Protein AF-A0A1Q6KE31-F1 (afdb_monomer_lite)

pLDDT: mean 83.64, std 14.45, range [44.22, 98.44]

Radius of gyration: 20.19 Å; chains: 1; bounding box: 49×45×52 Å

Structure (mmCIF, N/CA/C/O backbone):
data_AF-A0A1Q6KE31-F1
#
_entry.id   AF-A0A1Q6KE31-F1
#
loop_
_atom_site.group_PDB
_atom_site.id
_atom_site.type_symbol
_atom_site.label_atom_id
_atom_site.label_alt_id
_atom_site.label_comp_id
_atom_site.label_asym_id
_atom_site.label_entity_id
_atom_site.label_seq_id
_atom_site.pdbx_PDB_ins_code
_atom_site.Cartn_x
_atom_site.Cartn_y
_atom_site.Cartn_z
_atom_site.occupancy
_atom_site.B_iso_or_equiv
_atom_site.auth_seq_id
_atom_site.auth_comp_id
_atom_site.auth_asym_id
_atom_site.auth_atom_id
_atom_site.pdbx_PDB_model_num
ATOM 1 N N . MET A 1 1 ? -15.835 10.813 25.775 1.00 71.12 1 MET A N 1
ATOM 2 C CA . MET A 1 1 ? -16.180 9.705 24.855 1.00 71.12 1 MET A CA 1
ATOM 3 C C . MET A 1 1 ? -16.229 8.421 25.666 1.00 71.12 1 MET A C 1
ATOM 5 O O . MET A 1 1 ? -15.326 8.234 26.473 1.00 71.12 1 MET A O 1
ATOM 9 N N . ASN A 1 2 ? -17.272 7.601 25.513 1.00 85.75 2 ASN A N 1
ATOM 10 C CA . ASN A 1 2 ? -17.402 6.338 26.254 1.00 85.75 2 ASN A CA 1
ATOM 11 C C . ASN A 1 2 ? -16.509 5.238 25.634 1.00 85.75 2 ASN A C 1
ATOM 13 O O . ASN A 1 2 ? -16.179 5.306 24.447 1.00 85.75 2 ASN A O 1
ATOM 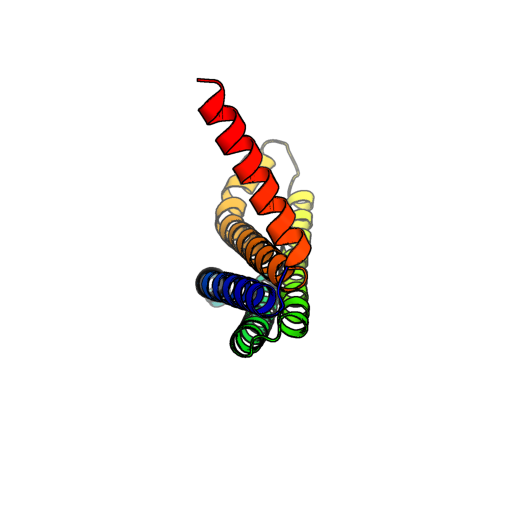17 N N . ASP A 1 3 ? -16.136 4.218 26.407 1.00 84.69 3 ASP A N 1
ATOM 18 C CA . ASP A 1 3 ? -15.267 3.124 25.949 1.00 84.69 3 ASP A CA 1
ATOM 19 C C . ASP A 1 3 ? -15.916 2.286 24.837 1.00 84.69 3 ASP A C 1
ATOM 21 O O . ASP A 1 3 ? -15.244 1.892 23.880 1.00 84.69 3 ASP A O 1
ATOM 25 N N . ASP A 1 4 ? -17.234 2.084 24.891 1.00 85.12 4 ASP A N 1
ATOM 26 C CA . ASP A 1 4 ? -17.983 1.388 23.837 1.00 85.12 4 ASP A CA 1
ATOM 27 C C . ASP A 1 4 ? -17.941 2.146 22.506 1.00 85.12 4 ASP A C 1
ATOM 29 O O . ASP A 1 4 ? -17.739 1.562 21.439 1.00 85.12 4 ASP A O 1
ATOM 33 N N . GLU A 1 5 ? -18.057 3.471 22.573 1.00 83.19 5 GLU A N 1
ATOM 34 C CA . GLU A 1 5 ? -17.994 4.359 21.414 1.00 83.19 5 GLU A CA 1
ATOM 35 C C . GLU A 1 5 ? -16.582 4.371 20.807 1.00 83.19 5 GLU A C 1
ATOM 37 O O . GLU A 1 5 ? -16.413 4.248 19.591 1.00 83.19 5 GLU A O 1
ATOM 42 N N . LYS A 1 6 ? -15.549 4.411 21.658 1.00 84.00 6 LYS A N 1
ATOM 43 C CA . LYS A 1 6 ? -14.143 4.285 21.249 1.00 84.00 6 LYS A CA 1
ATOM 44 C C . LYS A 1 6 ? -13.887 2.970 20.513 1.00 84.00 6 LYS A C 1
ATOM 46 O O . LYS A 1 6 ? -13.254 2.958 19.454 1.00 84.00 6 LYS A O 1
ATOM 51 N N . ASN A 1 7 ? -14.400 1.869 21.059 1.00 87.12 7 ASN A N 1
ATOM 52 C CA . ASN A 1 7 ? -14.267 0.537 20.480 1.00 87.12 7 ASN A CA 1
ATOM 53 C C . ASN A 1 7 ? -15.024 0.402 19.154 1.00 87.12 7 ASN A C 1
ATOM 55 O O . ASN A 1 7 ? -14.527 -0.247 18.229 1.00 87.12 7 ASN A O 1
ATOM 59 N N . PHE A 1 8 ? -16.192 1.034 19.033 1.00 87.56 8 PHE A N 1
ATOM 60 C CA . PHE A 1 8 ? -16.950 1.079 17.788 1.00 87.56 8 PHE A CA 1
ATOM 61 C C . PHE A 1 8 ? -16.190 1.829 16.685 1.00 87.56 8 PHE A C 1
ATOM 63 O O . PHE A 1 8 ? -15.946 1.260 15.619 1.00 87.56 8 PHE A O 1
ATOM 70 N N . ILE A 1 9 ? -15.732 3.058 16.958 1.00 87.38 9 ILE A N 1
ATOM 71 C CA . ILE A 1 9 ? -14.969 3.880 16.000 1.00 87.38 9 ILE A CA 1
ATOM 72 C C . ILE A 1 9 ? -13.706 3.146 15.536 1.00 87.38 9 ILE A C 1
ATOM 74 O O . ILE A 1 9 ? -13.402 3.108 14.339 1.00 87.38 9 ILE A O 1
ATOM 78 N N . ARG A 1 10 ? -12.989 2.517 16.472 1.00 90.50 10 ARG A N 1
ATOM 79 C CA . ARG A 1 10 ? -11.810 1.700 16.173 1.00 90.50 10 ARG A CA 1
ATOM 80 C C . ARG A 1 10 ? -12.134 0.574 15.191 1.00 90.50 10 ARG A C 1
ATOM 82 O O . ARG A 1 10 ? -11.461 0.451 14.169 1.00 90.50 10 ARG A O 1
ATOM 89 N N . LYS A 1 11 ? -13.164 -0.234 15.469 1.00 92.00 11 LYS A N 1
ATOM 90 C CA . LYS A 1 11 ? -13.560 -1.358 14.602 1.00 92.00 11 LYS A CA 1
ATOM 91 C C . LYS A 1 11 ? -13.954 -0.888 13.204 1.00 92.00 11 LYS A C 1
ATOM 93 O O . LYS A 1 11 ? -13.430 -1.416 12.230 1.00 92.00 11 LYS A O 1
ATOM 98 N N . VAL A 1 12 ? -14.786 0.151 13.112 1.00 93.56 12 VAL A N 1
ATOM 99 C CA . VAL A 1 12 ? -15.242 0.712 11.831 1.00 93.56 12 VAL A CA 1
ATOM 100 C C . VAL A 1 12 ? -14.066 1.165 10.966 1.00 93.56 12 VAL A C 1
ATOM 102 O O . VAL A 1 12 ? -14.029 0.876 9.771 1.00 93.56 12 VAL A O 1
ATOM 105 N N . ASN A 1 13 ? -13.087 1.858 11.550 1.00 92.50 13 ASN A N 1
ATOM 106 C CA . ASN A 1 13 ? -11.920 2.326 10.805 1.00 92.50 13 ASN A CA 1
ATOM 107 C C . ASN A 1 13 ? -10.991 1.177 10.378 1.00 92.50 13 ASN A C 1
ATOM 109 O O . ASN A 1 13 ? -10.482 1.191 9.257 1.00 92.50 13 ASN A O 1
ATOM 113 N N . ILE A 1 14 ? -10.827 0.142 11.208 1.00 94.12 14 ILE A N 1
ATOM 114 C CA . ILE A 1 14 ? -10.089 -1.069 10.813 1.00 94.12 14 ILE A CA 1
ATOM 115 C C . ILE A 1 14 ? -10.805 -1.798 9.666 1.00 94.12 14 ILE A C 1
ATOM 117 O O . ILE A 1 14 ? -10.146 -2.234 8.723 1.00 94.12 14 ILE A O 1
ATOM 121 N N . ASP A 1 15 ? -12.135 -1.895 9.697 1.00 95.44 15 ASP A N 1
ATOM 122 C CA . ASP A 1 15 ? -12.911 -2.543 8.634 1.00 95.44 15 ASP A CA 1
ATOM 123 C C . ASP A 1 15 ? -12.842 -1.757 7.312 1.00 95.44 15 ASP A C 1
ATOM 125 O O . ASP A 1 15 ? -12.698 -2.357 6.242 1.00 95.44 15 ASP A O 1
ATOM 129 N N . LYS A 1 16 ? -12.851 -0.415 7.369 1.00 94.75 16 LYS A N 1
ATOM 130 C CA . LYS A 1 16 ? -12.577 0.449 6.205 1.00 94.75 16 LYS A CA 1
ATOM 131 C C . LYS A 1 16 ? -11.183 0.184 5.635 1.00 94.75 16 LYS A C 1
ATOM 133 O O . LYS A 1 16 ? -11.075 -0.146 4.452 1.00 94.75 16 LYS A O 1
ATOM 138 N N . ALA A 1 17 ? -10.149 0.228 6.479 1.00 96.50 17 ALA A N 1
ATOM 139 C CA . ALA A 1 17 ? -8.767 -0.046 6.084 1.00 96.50 17 ALA A CA 1
ATOM 140 C C . ALA A 1 17 ? -8.632 -1.427 5.419 1.00 96.50 17 ALA A C 1
ATOM 142 O O . ALA A 1 17 ? -8.002 -1.565 4.370 1.00 96.50 17 ALA A O 1
ATOM 143 N N . ARG A 1 18 ? -9.292 -2.444 5.985 1.00 96.81 18 ARG A N 1
ATOM 144 C CA . ARG A 1 18 ? -9.303 -3.823 5.480 1.00 96.81 18 ARG A CA 1
ATOM 145 C C . ARG A 1 18 ? -10.030 -3.976 4.143 1.00 96.81 18 ARG A C 1
ATOM 147 O O . ARG A 1 18 ? -9.684 -4.834 3.338 1.00 96.81 18 ARG A O 1
ATOM 154 N N . ASN A 1 19 ? -11.070 -3.190 3.892 1.00 96.00 19 ASN A N 1
ATOM 155 C CA . ASN A 1 19 ? -11.750 -3.227 2.600 1.00 96.00 19 ASN A CA 1
ATOM 156 C C . ASN A 1 19 ? -10.924 -2.528 1.517 1.00 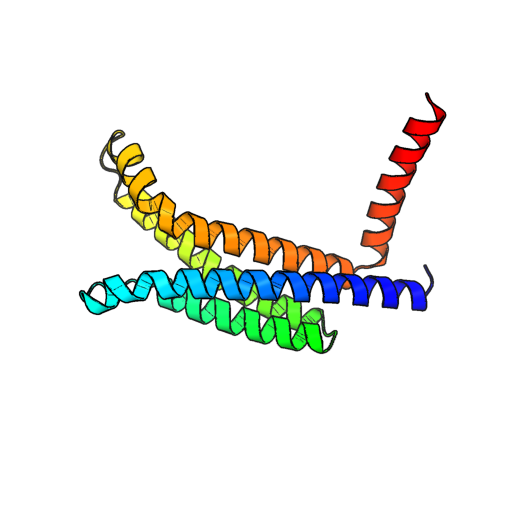96.00 19 ASN A C 1
ATOM 158 O O . ASN A 1 19 ? -10.803 -3.055 0.414 1.00 96.00 19 ASN A O 1
ATOM 162 N N . VAL A 1 20 ? -10.293 -1.398 1.842 1.00 97.00 20 VAL A N 1
ATOM 163 C CA . VAL A 1 20 ? -9.386 -0.704 0.916 1.00 97.00 20 VAL A CA 1
ATOM 164 C C . VAL A 1 20 ? -8.141 -1.550 0.626 1.00 97.00 20 VAL A C 1
ATOM 166 O O . VAL A 1 20 ? -7.712 -1.607 -0.524 1.00 97.00 20 VAL A O 1
ATOM 169 N N . SER A 1 21 ? -7.606 -2.280 1.612 1.00 96.88 21 SER A N 1
ATOM 170 C CA . SER A 1 21 ? -6.458 -3.174 1.403 1.00 96.88 21 SER A CA 1
ATOM 171 C C . SER A 1 21 ? -6.744 -4.277 0.384 1.00 96.88 21 SER A C 1
ATOM 173 O O . SER A 1 21 ? -5.857 -4.625 -0.386 1.00 96.88 21 SER A O 1
ATOM 175 N N . LYS A 1 22 ? -7.981 -4.785 0.299 1.00 96.50 22 LYS A N 1
ATOM 176 C CA . LYS A 1 22 ? -8.376 -5.746 -0.745 1.00 96.50 22 LYS A CA 1
ATOM 177 C C . LYS A 1 22 ? -8.280 -5.154 -2.142 1.00 96.50 22 LYS A C 1
ATOM 179 O O . LYS A 1 22 ? -7.766 -5.812 -3.038 1.00 96.50 22 LYS A O 1
ATOM 184 N N . ILE A 1 23 ? -8.734 -3.915 -2.308 1.00 96.50 23 ILE A N 1
ATOM 185 C CA . ILE A 1 23 ? -8.634 -3.194 -3.581 1.00 96.50 23 ILE A CA 1
ATOM 186 C C . ILE A 1 23 ? -7.158 -2.972 -3.930 1.00 96.50 23 ILE A C 1
ATOM 188 O O . ILE A 1 23 ? -6.748 -3.246 -5.054 1.00 96.50 23 ILE A O 1
ATOM 192 N N . ALA A 1 24 ? -6.347 -2.558 -2.951 1.00 96.81 24 ALA A N 1
ATOM 193 C CA . ALA A 1 24 ? -4.910 -2.375 -3.130 1.00 96.81 24 ALA A CA 1
ATOM 194 C C . ALA A 1 24 ? -4.200 -3.683 -3.525 1.00 96.81 24 ALA A C 1
ATOM 196 O O . ALA A 1 24 ? -3.367 -3.666 -4.424 1.00 96.81 24 ALA A O 1
ATOM 197 N N . MET A 1 25 ? -4.573 -4.821 -2.925 1.00 97.75 25 MET A N 1
ATOM 198 C CA . MET A 1 25 ? -4.045 -6.140 -3.298 1.00 97.75 25 MET A CA 1
ATOM 199 C C . MET A 1 25 ? -4.372 -6.503 -4.749 1.00 97.75 25 MET A C 1
ATOM 201 O O . MET A 1 25 ? -3.499 -6.987 -5.458 1.00 97.75 25 MET A O 1
ATOM 205 N N . VAL A 1 26 ? -5.601 -6.253 -5.215 1.00 96.31 26 VAL A N 1
ATOM 206 C CA . VAL A 1 26 ? -5.954 -6.490 -6.626 1.00 96.31 26 VAL A CA 1
ATOM 207 C C . VAL A 1 26 ? -5.119 -5.607 -7.552 1.00 96.31 26 VAL A C 1
ATOM 209 O O . VAL A 1 26 ? -4.600 -6.096 -8.550 1.00 96.31 26 VAL A O 1
ATOM 212 N N . LEU A 1 27 ? -4.952 -4.330 -7.204 1.00 94.81 27 LEU A N 1
ATOM 213 C CA . LEU A 1 27 ? -4.198 -3.381 -8.017 1.00 94.81 27 LEU A CA 1
ATOM 214 C C . LEU A 1 27 ? -2.724 -3.783 -8.167 1.00 94.81 27 LEU A C 1
ATOM 216 O O . LEU A 1 27 ? -2.230 -3.827 -9.288 1.00 94.81 27 LEU A O 1
ATOM 220 N N . ILE A 1 28 ? -2.040 -4.131 -7.071 1.00 94.50 28 ILE A N 1
ATOM 221 C CA . ILE A 1 28 ? -0.634 -4.556 -7.152 1.00 94.50 28 ILE A CA 1
ATOM 222 C C . ILE A 1 28 ? -0.474 -5.908 -7.851 1.00 94.50 28 ILE A C 1
ATOM 224 O O . ILE A 1 28 ? 0.509 -6.112 -8.546 1.00 94.50 28 ILE A O 1
ATOM 228 N N . ILE A 1 29 ? -1.446 -6.822 -7.745 1.00 95.06 29 ILE A N 1
ATOM 229 C CA . ILE A 1 29 ? -1.422 -8.066 -8.531 1.00 95.06 29 ILE A CA 1
ATOM 230 C C . ILE A 1 29 ? -1.500 -7.752 -10.030 1.00 95.06 29 ILE A C 1
ATOM 232 O O . ILE A 1 29 ? -0.757 -8.342 -10.808 1.00 95.06 29 ILE A O 1
ATOM 236 N N . ILE A 1 30 ? -2.367 -6.819 -10.439 1.00 92.50 30 ILE A N 1
ATOM 237 C CA . ILE A 1 30 ? -2.439 -6.364 -11.835 1.00 92.50 30 ILE A CA 1
ATOM 238 C C . ILE A 1 30 ? -1.109 -5.728 -12.259 1.00 92.50 30 ILE A C 1
ATOM 240 O O . ILE A 1 30 ? -0.638 -6.039 -13.348 1.00 92.50 30 ILE A O 1
ATOM 244 N N . SER A 1 31 ? -0.492 -4.912 -11.397 1.00 91.00 31 SER A N 1
ATOM 245 C CA . SER A 1 31 ? 0.832 -4.318 -11.639 1.00 91.00 31 SER A CA 1
ATOM 246 C C . SER A 1 31 ? 1.895 -5.390 -11.889 1.00 91.00 31 SER A C 1
ATOM 248 O O . SER A 1 31 ? 2.487 -5.428 -12.964 1.00 91.00 31 SER A O 1
ATOM 250 N N . ILE A 1 32 ? 2.013 -6.374 -10.992 1.00 92.00 32 ILE A N 1
ATOM 251 C CA . ILE A 1 32 ? 2.968 -7.487 -11.118 1.00 92.00 32 ILE A CA 1
ATOM 252 C C . ILE A 1 32 ? 2.748 -8.269 -12.423 1.00 92.00 32 ILE A C 1
ATOM 254 O O . ILE A 1 32 ? 3.706 -8.691 -13.070 1.00 92.00 32 ILE A O 1
ATOM 258 N N . LEU A 1 33 ? 1.493 -8.460 -12.846 1.00 91.56 33 LEU A N 1
ATOM 259 C CA . LEU A 1 33 ? 1.181 -9.167 -14.092 1.00 91.56 33 LEU A CA 1
ATOM 260 C C . LEU A 1 33 ? 1.687 -8.436 -15.345 1.00 91.56 33 LEU A C 1
ATOM 262 O O . LEU A 1 33 ? 1.936 -9.096 -16.355 1.00 91.56 33 LEU A O 1
ATOM 266 N N . THR A 1 34 ? 1.890 -7.115 -15.294 1.00 88.75 34 THR A N 1
ATOM 267 C CA . THR A 1 34 ? 2.464 -6.363 -16.424 1.00 88.75 34 THR A CA 1
ATOM 268 C C . THR A 1 34 ? 3.907 -6.776 -16.730 1.00 88.75 34 THR A C 1
ATOM 270 O O . THR A 1 34 ? 4.307 -6.766 -17.892 1.00 88.75 34 THR A O 1
ATOM 273 N N . TYR A 1 35 ? 4.645 -7.269 -15.730 1.00 86.62 35 TYR A N 1
ATOM 274 C CA . TYR A 1 35 ? 6.022 -7.745 -15.878 1.00 86.62 35 TYR A CA 1
ATOM 275 C C . TYR A 1 35 ? 6.139 -9.122 -16.548 1.00 86.62 35 TYR A C 1
ATOM 277 O O . TYR A 1 35 ? 7.237 -9.517 -16.934 1.00 86.62 35 TYR A O 1
ATOM 285 N N . VAL A 1 36 ? 5.040 -9.867 -16.729 1.00 88.00 36 VAL A N 1
ATOM 286 C CA . VAL A 1 36 ? 5.090 -11.234 -17.285 1.00 88.00 36 VAL A CA 1
ATOM 287 C C . VAL A 1 36 ? 5.610 -11.247 -18.724 1.00 88.00 36 VAL A C 1
ATOM 289 O O . VAL A 1 36 ? 6.445 -12.085 -19.058 1.00 88.00 36 VAL A O 1
ATOM 292 N N . ILE A 1 37 ? 5.141 -10.335 -19.582 1.00 85.88 37 ILE A N 1
ATOM 293 C CA . ILE A 1 37 ? 5.560 -10.289 -20.993 1.00 85.88 37 ILE A CA 1
ATOM 294 C C . ILE A 1 37 ? 7.041 -9.881 -21.130 1.00 85.88 37 ILE A C 1
ATOM 296 O O . ILE A 1 37 ? 7.771 -10.635 -21.777 1.00 85.88 37 ILE A O 1
ATOM 300 N N . PRO A 1 38 ? 7.521 -8.783 -20.506 1.00 85.75 38 PRO A N 1
ATOM 301 C CA . PRO A 1 38 ? 8.944 -8.423 -20.520 1.00 85.75 38 PRO A CA 1
ATOM 302 C C . PRO A 1 38 ? 9.855 -9.553 -20.024 1.00 85.75 38 PRO A C 1
ATOM 304 O O . PRO A 1 38 ? 10.854 -9.884 -20.665 1.00 85.75 38 PRO A O 1
ATOM 307 N N . LEU A 1 39 ? 9.454 -10.241 -18.949 1.00 88.44 39 LEU A N 1
ATOM 308 C CA . LEU A 1 39 ? 10.230 -11.343 -18.384 1.00 88.44 39 LEU A CA 1
ATOM 309 C C . LEU A 1 39 ? 10.379 -12.517 -19.368 1.00 88.44 39 LEU A C 1
ATOM 311 O O . LEU A 1 39 ? 11.451 -13.114 -19.462 1.00 88.44 39 LEU A O 1
ATOM 315 N N . LEU A 1 40 ? 9.328 -12.836 -20.134 1.00 89.88 40 LEU A N 1
ATOM 316 C CA . LEU A 1 40 ? 9.379 -13.858 -21.190 1.00 89.88 40 LEU A CA 1
ATOM 317 C C . LEU A 1 40 ? 10.276 -13.451 -22.366 1.00 89.88 40 LEU A C 1
ATOM 319 O O . LEU A 1 40 ? 10.814 -14.321 -23.049 1.00 89.88 40 LEU A O 1
ATOM 323 N N . MET A 1 41 ? 10.447 -12.148 -22.595 1.00 90.88 41 MET A N 1
ATOM 324 C CA . MET A 1 41 ? 11.348 -11.593 -23.609 1.00 90.88 41 MET A CA 1
ATOM 325 C C . MET A 1 41 ? 12.804 -11.484 -23.122 1.00 90.88 41 MET A C 1
ATOM 327 O O . MET A 1 41 ? 13.681 -11.125 -23.903 1.00 90.88 41 MET A O 1
ATOM 331 N N . GLY A 1 42 ? 13.083 -11.848 -21.863 1.00 87.62 42 GLY A N 1
ATOM 332 C CA . GLY A 1 42 ? 14.416 -11.777 -21.259 1.00 87.62 42 GLY A CA 1
ATOM 333 C C . GLY A 1 42 ? 14.761 -10.414 -20.654 1.00 87.62 42 GLY A C 1
ATOM 334 O O . GLY A 1 42 ? 15.895 -10.215 -20.220 1.00 87.62 42 GLY A O 1
ATOM 335 N N . GLU A 1 43 ? 13.801 -9.493 -20.591 1.00 86.31 43 GLU A N 1
ATOM 336 C CA . GLU A 1 43 ? 13.961 -8.172 -19.987 1.00 86.31 43 GLU A CA 1
ATOM 337 C C . GLU A 1 43 ? 13.569 -8.240 -18.506 1.00 86.31 43 GLU A C 1
ATOM 339 O O . GLU A 1 43 ? 12.391 -8.311 -18.150 1.00 86.31 43 GLU A O 1
ATOM 344 N N . PHE A 1 44 ? 14.573 -8.277 -17.627 1.00 85.25 44 PHE A N 1
ATOM 345 C CA . PHE A 1 44 ? 14.356 -8.291 -16.183 1.00 85.25 44 PHE A CA 1
ATOM 346 C C . PHE A 1 44 ? 14.371 -6.876 -15.605 1.00 85.25 44 PHE A C 1
ATOM 348 O O . PHE A 1 44 ? 15.374 -6.171 -15.713 1.00 85.25 44 PHE A O 1
ATOM 355 N N . ASP A 1 45 ? 13.288 -6.516 -14.918 1.00 83.19 45 ASP A N 1
ATOM 356 C CA . ASP A 1 45 ? 13.170 -5.286 -14.141 1.00 83.19 45 ASP A CA 1
ATOM 357 C C . ASP A 1 45 ? 13.168 -5.612 -12.638 1.00 83.19 45 ASP A C 1
ATOM 359 O O . ASP A 1 45 ? 12.378 -6.430 -12.160 1.00 83.19 45 ASP A O 1
ATOM 363 N N . PHE A 1 46 ? 14.049 -4.959 -11.876 1.00 83.44 46 PHE A N 1
ATOM 364 C CA . PHE A 1 46 ? 14.125 -5.116 -10.423 1.00 83.44 46 PHE A CA 1
ATOM 365 C C . PHE A 1 46 ? 12.882 -4.589 -9.685 1.00 83.44 46 PHE A C 1
ATOM 367 O O . PHE A 1 46 ? 12.636 -5.030 -8.556 1.00 83.44 46 PHE A O 1
ATOM 374 N N . GLY A 1 47 ? 12.077 -3.713 -10.297 1.00 87.19 47 GLY A N 1
ATOM 375 C CA . GLY A 1 47 ? 10.834 -3.182 -9.728 1.00 87.19 47 GLY A CA 1
ATOM 376 C C . GLY A 1 47 ? 9.863 -4.279 -9.279 1.00 87.19 47 GLY A C 1
ATOM 377 O O . GLY A 1 47 ? 9.328 -4.218 -8.168 1.00 87.19 47 GLY A O 1
ATOM 378 N N . VAL A 1 48 ? 9.751 -5.369 -10.053 1.00 89.94 48 VAL A N 1
ATOM 379 C CA . VAL A 1 48 ? 8.860 -6.502 -9.738 1.00 89.94 48 VAL A CA 1
ATOM 380 C C . VAL A 1 48 ? 9.173 -7.139 -8.377 1.00 89.94 48 VAL A C 1
ATOM 382 O O . VAL A 1 48 ? 8.271 -7.579 -7.662 1.00 89.94 48 VAL A O 1
ATOM 385 N N . VAL A 1 49 ? 10.448 -7.163 -7.967 1.00 92.19 49 VAL A N 1
ATOM 386 C CA . VAL A 1 49 ? 10.864 -7.738 -6.678 1.00 92.19 49 VAL A CA 1
ATOM 387 C C . VAL A 1 49 ? 10.301 -6.912 -5.524 1.00 92.19 49 VAL A C 1
ATOM 389 O O . VAL A 1 49 ? 9.783 -7.468 -4.552 1.00 92.19 49 VAL A O 1
ATOM 392 N N . PHE A 1 50 ? 10.367 -5.587 -5.633 1.00 93.88 50 PHE A N 1
ATOM 393 C CA . PHE A 1 50 ? 9.844 -4.685 -4.614 1.00 93.88 50 PHE A CA 1
ATOM 394 C C . PHE A 1 50 ? 8.313 -4.688 -4.572 1.00 93.88 50 PHE A C 1
ATOM 396 O O . PHE A 1 50 ? 7.748 -4.624 -3.476 1.00 93.88 50 PHE A O 1
ATOM 403 N N . GLU A 1 51 ? 7.632 -4.839 -5.711 1.00 94.00 51 GLU A N 1
ATOM 404 C CA . GLU A 1 51 ? 6.176 -5.014 -5.732 1.00 94.00 51 GLU A CA 1
ATOM 405 C C . GLU A 1 51 ? 5.755 -6.309 -5.025 1.00 94.00 51 GLU A C 1
ATOM 407 O O . GLU A 1 51 ? 4.868 -6.294 -4.168 1.00 94.00 51 GLU A O 1
ATOM 412 N N . ILE A 1 52 ? 6.442 -7.425 -5.291 1.00 95.62 52 ILE A N 1
ATOM 413 C CA . ILE A 1 52 ? 6.185 -8.701 -4.606 1.00 95.62 52 ILE A CA 1
ATOM 414 C C . ILE A 1 52 ? 6.403 -8.558 -3.093 1.00 95.62 52 ILE A C 1
ATOM 416 O O . ILE A 1 52 ? 5.553 -8.979 -2.302 1.00 95.62 52 ILE A O 1
ATOM 420 N N . ILE A 1 53 ? 7.506 -7.930 -2.670 1.00 96.56 53 ILE A N 1
ATOM 421 C CA . ILE A 1 53 ? 7.779 -7.655 -1.250 1.00 96.56 53 ILE A CA 1
ATOM 422 C C . ILE A 1 53 ? 6.664 -6.791 -0.645 1.00 96.56 53 ILE A C 1
ATOM 424 O O . ILE A 1 53 ? 6.179 -7.079 0.455 1.00 96.56 53 ILE A O 1
ATOM 428 N N . SER A 1 54 ? 6.222 -5.756 -1.361 1.00 97.31 54 SER A N 1
ATOM 429 C CA . SER A 1 54 ? 5.140 -4.887 -0.910 1.00 97.31 54 SER A CA 1
ATOM 430 C C . SER A 1 54 ? 3.823 -5.646 -0.745 1.00 97.31 54 SER A C 1
ATOM 432 O O . SER A 1 54 ? 3.163 -5.491 0.287 1.00 97.31 54 SER A O 1
ATOM 434 N N . LEU A 1 55 ? 3.468 -6.512 -1.699 1.00 97.94 55 LEU A N 1
ATOM 435 C CA . LEU A 1 55 ? 2.278 -7.360 -1.636 1.00 97.94 55 LEU A CA 1
ATOM 436 C C . LEU A 1 55 ? 2.330 -8.310 -0.431 1.00 97.94 55 LEU A C 1
ATOM 438 O O . LEU A 1 55 ? 1.340 -8.433 0.292 1.00 97.94 55 LEU A O 1
ATOM 442 N N . ILE A 1 56 ? 3.479 -8.939 -0.163 1.00 98.25 56 ILE A N 1
ATOM 443 C CA . ILE A 1 56 ? 3.664 -9.800 1.017 1.00 98.25 56 ILE A CA 1
ATOM 444 C C . ILE A 1 56 ? 3.383 -9.010 2.300 1.00 98.25 56 ILE A C 1
ATOM 446 O O . ILE A 1 56 ? 2.611 -9.456 3.154 1.00 98.25 56 ILE A O 1
ATOM 450 N N . PHE A 1 57 ? 3.956 -7.814 2.439 1.00 98.44 57 PHE A N 1
ATOM 451 C CA . PHE A 1 57 ? 3.716 -6.978 3.612 1.00 98.44 57 PHE A CA 1
ATOM 452 C C . PHE A 1 57 ? 2.260 -6.512 3.729 1.00 98.44 57 PHE A C 1
ATOM 454 O O . PHE A 1 57 ? 1.711 -6.511 4.837 1.00 98.44 57 PHE A O 1
ATOM 461 N N . LEU A 1 58 ? 1.602 -6.185 2.614 1.00 98.31 58 LEU A N 1
ATOM 462 C CA . LEU A 1 58 ? 0.185 -5.825 2.600 1.00 98.31 58 LEU A CA 1
ATOM 463 C C . LEU A 1 58 ? -0.707 -7.005 3.021 1.00 98.31 58 LEU A C 1
ATOM 465 O O . LEU A 1 58 ? -1.633 -6.817 3.813 1.00 98.31 58 LEU A O 1
ATOM 469 N N . LEU A 1 59 ? -0.402 -8.228 2.576 1.00 98.19 59 LEU A N 1
ATOM 470 C CA . LEU A 1 59 ? -1.104 -9.449 2.991 1.00 98.19 59 LEU A CA 1
ATOM 471 C C . LEU A 1 59 ? -0.974 -9.690 4.501 1.00 98.19 59 LEU A C 1
ATOM 473 O O . LEU A 1 59 ? -1.971 -9.967 5.178 1.00 98.19 59 LEU A O 1
ATOM 477 N N . ILE A 1 60 ? 0.235 -9.532 5.050 1.00 98.19 60 ILE A N 1
ATOM 478 C CA . ILE A 1 60 ? 0.477 -9.648 6.495 1.00 98.19 60 ILE A CA 1
ATOM 479 C C . ILE A 1 60 ? -0.300 -8.558 7.248 1.00 98.19 60 ILE A C 1
ATOM 481 O O . ILE A 1 60 ? -0.989 -8.857 8.229 1.00 98.19 60 ILE A O 1
ATOM 485 N N . SER A 1 61 ? -0.245 -7.309 6.776 1.00 97.94 61 SER A N 1
ATOM 486 C CA . SER A 1 61 ? -0.991 -6.187 7.353 1.00 97.94 61 SER A CA 1
ATOM 487 C C . SER A 1 61 ? -2.498 -6.468 7.390 1.00 97.94 61 SER A C 1
ATOM 489 O O . SER A 1 61 ? -3.122 -6.376 8.450 1.00 97.94 61 SER A O 1
ATOM 491 N N . ASN A 1 62 ? -3.067 -6.930 6.275 1.00 97.81 62 ASN A N 1
ATOM 492 C CA . ASN A 1 62 ? -4.479 -7.288 6.150 1.00 97.81 62 ASN A CA 1
ATOM 493 C C . ASN A 1 62 ? -4.897 -8.436 7.092 1.00 97.81 62 ASN A C 1
ATOM 495 O O . ASN A 1 62 ? -5.994 -8.417 7.657 1.00 97.81 62 ASN A O 1
ATOM 499 N N . SER A 1 63 ? -4.018 -9.416 7.322 1.00 97.81 63 SER A N 1
ATOM 500 C CA . SER A 1 63 ? -4.247 -10.480 8.310 1.00 97.81 63 SER A CA 1
ATOM 501 C C . SER A 1 63 ? -4.363 -9.922 9.735 1.00 97.81 63 SER A C 1
ATOM 503 O O . SER A 1 63 ? -5.267 -10.303 10.484 1.00 97.81 63 SER A O 1
ATOM 505 N N . PHE A 1 64 ? -3.510 -8.961 10.106 1.00 97.56 64 PHE A N 1
ATOM 506 C CA . PHE A 1 64 ? -3.596 -8.290 11.407 1.00 97.56 64 PHE A CA 1
ATOM 507 C C . PHE A 1 64 ? -4.800 -7.348 11.528 1.00 97.56 64 PHE A C 1
ATOM 509 O O . PHE A 1 64 ? -5.392 -7.290 12.608 1.00 97.56 64 PHE A O 1
ATOM 516 N N . MET A 1 65 ? -5.227 -6.692 10.441 1.00 96.31 65 MET A N 1
ATOM 517 C CA . MET A 1 65 ? -6.499 -5.952 10.405 1.00 96.31 65 MET A CA 1
ATOM 518 C C . MET A 1 65 ? -7.683 -6.877 10.708 1.00 96.31 65 MET A C 1
ATOM 520 O O . MET A 1 65 ? -8.537 -6.533 11.517 1.00 96.31 65 MET A O 1
ATOM 524 N N . GLY A 1 66 ? -7.701 -8.090 10.141 1.00 94.00 66 GLY A N 1
ATOM 525 C CA . GLY A 1 66 ? -8.735 -9.092 10.428 1.00 94.00 66 GLY A CA 1
ATOM 526 C C . GLY A 1 66 ? -8.768 -9.578 11.882 1.00 94.00 66 GLY A C 1
ATOM 527 O O . GLY A 1 66 ? -9.792 -10.083 12.330 1.00 94.00 66 GLY A O 1
ATOM 528 N N . LYS A 1 67 ? -7.673 -9.396 12.628 1.00 95.56 67 LYS A N 1
ATOM 529 C CA . LYS A 1 67 ? -7.569 -9.674 14.072 1.00 95.56 67 LYS A CA 1
ATOM 530 C C . LYS A 1 67 ? -7.771 -8.420 14.933 1.00 95.56 67 LYS A C 1
ATOM 532 O O . LYS A 1 67 ? -7.477 -8.458 16.125 1.00 95.56 67 LYS A O 1
ATOM 537 N N . TYR A 1 68 ? -8.199 -7.303 14.338 1.00 93.19 68 TYR A N 1
ATOM 538 C CA . TYR A 1 68 ? -8.342 -5.993 14.987 1.00 93.19 68 TYR A CA 1
ATOM 539 C C . TYR A 1 68 ? -7.069 -5.498 15.710 1.00 93.19 68 TYR A C 1
ATOM 541 O O . TYR A 1 68 ? -7.130 -4.726 16.674 1.00 93.19 68 TYR A O 1
ATOM 549 N N . ASN A 1 69 ? -5.893 -5.919 15.225 1.00 92.81 69 ASN A N 1
ATOM 550 C CA . ASN A 1 69 ? -4.590 -5.515 15.749 1.00 92.81 69 ASN A CA 1
ATOM 551 C C . ASN A 1 69 ? -3.992 -4.391 14.891 1.00 92.81 69 ASN A C 1
ATOM 553 O O . ASN A 1 69 ? -3.180 -4.631 13.994 1.00 92.81 69 ASN A O 1
ATOM 557 N N . GLU A 1 70 ? -4.405 -3.156 15.177 1.00 91.56 70 GLU A N 1
ATOM 558 C CA . GLU A 1 70 ? -4.002 -1.960 14.426 1.00 91.56 70 GLU A CA 1
ATOM 559 C C . GLU A 1 70 ? -2.493 -1.690 14.472 1.00 91.56 70 GLU A C 1
ATOM 561 O O . GLU A 1 70 ? -1.901 -1.349 13.452 1.00 91.56 70 GLU A O 1
ATOM 566 N N . THR A 1 71 ? -1.839 -1.896 15.619 1.00 91.56 71 THR A N 1
ATOM 567 C CA . THR A 1 71 ? -0.419 -1.580 15.799 1.00 91.56 71 THR A CA 1
ATOM 568 C C . THR A 1 71 ? 0.446 -2.444 14.892 1.00 91.56 71 THR A C 1
ATOM 570 O O . THR A 1 71 ? 1.340 -1.940 14.212 1.00 91.56 71 THR A O 1
ATOM 573 N N . ARG A 1 72 ? 0.180 -3.757 14.851 1.00 94.25 72 ARG A N 1
ATOM 574 C CA . ARG A 1 72 ? 0.904 -4.663 13.951 1.00 94.25 72 ARG A CA 1
ATOM 575 C C . ARG A 1 72 ? 0.512 -4.416 12.500 1.00 94.25 72 ARG A C 1
ATOM 577 O O . ARG A 1 72 ? 1.406 -4.360 11.662 1.00 94.25 72 ARG A O 1
ATOM 584 N N . ALA A 1 73 ? -0.774 -4.202 12.212 1.00 96.12 73 ALA A N 1
ATOM 585 C CA . ALA A 1 73 ? -1.232 -3.880 10.862 1.00 96.12 73 ALA A CA 1
ATOM 586 C C . ALA A 1 73 ? -0.500 -2.655 10.287 1.00 96.12 73 ALA A C 1
ATOM 588 O O . ALA A 1 73 ? 0.049 -2.741 9.189 1.00 96.12 73 ALA A O 1
ATOM 589 N N . LYS A 1 74 ? -0.396 -1.560 11.053 1.00 95.44 74 LYS A N 1
ATOM 590 C CA . LYS A 1 74 ? 0.342 -0.351 10.653 1.00 95.44 74 LYS A CA 1
ATOM 591 C C . LYS A 1 74 ? 1.811 -0.623 10.373 1.00 95.44 74 LYS A C 1
ATOM 593 O O . LYS A 1 74 ? 2.319 -0.168 9.359 1.00 95.44 74 LYS A O 1
ATOM 598 N N . ARG A 1 75 ? 2.499 -1.366 11.248 1.00 96.25 75 ARG A N 1
ATOM 599 C CA . ARG A 1 75 ? 3.932 -1.663 11.066 1.00 96.25 75 ARG A CA 1
ATOM 600 C C . ARG A 1 75 ? 4.197 -2.339 9.724 1.00 96.25 75 ARG A C 1
ATOM 602 O O . ARG A 1 75 ? 5.052 -1.880 8.979 1.00 96.25 75 ARG A O 1
ATOM 609 N N . TYR A 1 76 ? 3.426 -3.373 9.391 1.00 97.94 76 TYR A N 1
ATOM 610 C CA . TYR A 1 76 ? 3.577 -4.060 8.107 1.00 97.94 76 TYR A CA 1
ATOM 611 C C . TYR A 1 76 ? 3.098 -3.215 6.922 1.00 97.94 76 TYR A C 1
ATOM 613 O O . TYR A 1 76 ? 3.697 -3.284 5.855 1.00 97.94 76 TYR A O 1
ATOM 621 N N . LEU A 1 77 ? 2.082 -2.365 7.104 1.00 97.81 77 LEU A N 1
ATOM 622 C CA . LEU A 1 77 ? 1.674 -1.413 6.069 1.00 97.81 77 LEU A CA 1
ATOM 623 C C . LEU A 1 77 ? 2.799 -0.420 5.741 1.00 97.81 77 LEU A C 1
ATOM 625 O O . LEU A 1 77 ? 3.065 -0.167 4.573 1.00 97.81 77 LEU A O 1
ATOM 629 N N . ILE A 1 78 ? 3.504 0.091 6.754 1.00 96.88 78 ILE A N 1
ATOM 630 C CA . ILE A 1 78 ? 4.662 0.973 6.558 1.00 96.88 78 ILE A CA 1
ATOM 631 C C . ILE A 1 78 ? 5.768 0.237 5.792 1.00 96.88 78 ILE A C 1
ATOM 633 O O . ILE A 1 78 ? 6.327 0.805 4.862 1.00 96.88 78 ILE A O 1
ATOM 637 N N . CYS A 1 79 ? 6.049 -1.032 6.109 1.00 96.88 79 CYS A N 1
ATOM 638 C CA . CYS A 1 79 ? 6.999 -1.834 5.327 1.00 96.88 79 CYS A CA 1
ATOM 639 C C . CYS A 1 79 ? 6.574 -1.964 3.852 1.00 96.88 79 CYS A C 1
ATOM 641 O O . CYS A 1 79 ? 7.410 -1.822 2.962 1.00 96.88 79 CYS A O 1
ATOM 643 N N . SER A 1 80 ? 5.278 -2.172 3.589 1.00 97.12 80 SER A N 1
ATOM 644 C CA . SER A 1 80 ? 4.715 -2.189 2.231 1.00 97.12 80 SER A CA 1
ATOM 645 C C . SER A 1 80 ? 4.902 -0.845 1.511 1.00 97.12 80 SER A C 1
ATOM 647 O O . SER A 1 80 ? 5.308 -0.830 0.349 1.00 97.12 80 SER A O 1
ATOM 649 N N . MET A 1 81 ? 4.692 0.279 2.206 1.00 96.62 81 MET A N 1
ATOM 650 C CA . MET A 1 81 ? 4.906 1.628 1.665 1.00 96.62 81 MET A CA 1
ATOM 651 C C . MET A 1 81 ? 6.378 1.920 1.371 1.00 96.62 81 MET A C 1
ATOM 653 O O . MET A 1 81 ? 6.677 2.502 0.335 1.00 96.62 81 MET A O 1
ATOM 657 N N . VAL A 1 82 ? 7.297 1.514 2.252 1.00 95.81 82 VAL A N 1
ATOM 658 C CA . VAL A 1 82 ? 8.744 1.710 2.057 1.00 95.81 82 VAL A CA 1
ATOM 659 C C . VAL A 1 82 ? 9.233 0.958 0.820 1.00 95.81 82 VAL A C 1
ATOM 661 O O . VAL A 1 82 ? 10.006 1.519 0.051 1.00 95.81 82 VAL A O 1
ATOM 664 N N . ALA A 1 83 ? 8.749 -0.269 0.593 1.00 94.69 83 ALA A N 1
ATOM 665 C CA . ALA A 1 83 ? 9.096 -1.039 -0.600 1.00 94.69 83 ALA A CA 1
ATOM 666 C C . ALA A 1 83 ? 8.711 -0.298 -1.894 1.00 94.69 83 ALA A C 1
ATOM 668 O O . ALA A 1 83 ? 9.548 -0.153 -2.776 1.00 94.69 83 ALA A O 1
ATOM 669 N N . ILE A 1 84 ? 7.491 0.245 -1.972 1.00 93.19 84 ILE A N 1
ATOM 670 C CA . ILE A 1 84 ? 7.038 1.031 -3.135 1.00 93.19 84 ILE A CA 1
ATOM 671 C C . ILE A 1 84 ? 7.747 2.377 -3.239 1.00 93.19 84 ILE A C 1
ATOM 673 O O . ILE A 1 84 ? 8.088 2.815 -4.330 1.00 93.19 84 ILE A O 1
ATOM 677 N N . GLY A 1 85 ? 7.994 3.041 -2.109 1.00 91.25 85 GLY A N 1
ATOM 678 C CA . GLY A 1 85 ? 8.738 4.296 -2.096 1.00 91.25 85 GLY A CA 1
ATOM 679 C C . GLY A 1 85 ? 10.136 4.135 -2.692 1.00 91.25 85 GLY A C 1
ATOM 680 O O . GLY A 1 85 ? 10.614 5.040 -3.365 1.00 91.25 85 GLY A O 1
ATOM 681 N N . TRP A 1 86 ? 10.766 2.973 -2.495 1.00 90.44 86 TRP A N 1
ATOM 682 C CA . TRP A 1 86 ? 12.060 2.674 -3.100 1.00 90.44 86 TRP A CA 1
ATOM 683 C C . TRP A 1 86 ? 11.984 2.479 -4.619 1.00 90.44 86 TRP A C 1
ATOM 685 O O . TRP A 1 86 ? 12.882 2.947 -5.314 1.00 90.44 86 TRP A O 1
ATOM 695 N N . ILE A 1 87 ? 10.906 1.863 -5.124 1.00 89.12 87 ILE A N 1
ATOM 696 C CA . ILE A 1 87 ? 10.627 1.745 -6.569 1.00 89.12 87 ILE A CA 1
ATOM 697 C C . ILE A 1 87 ? 10.553 3.139 -7.195 1.00 89.12 87 ILE A C 1
ATOM 699 O O . ILE A 1 87 ? 11.369 3.471 -8.041 1.00 89.12 87 ILE A O 1
ATOM 703 N N . LEU A 1 88 ? 9.700 4.016 -6.660 1.00 87.19 88 LEU A N 1
ATOM 704 C CA . LEU A 1 88 ? 9.530 5.369 -7.203 1.00 87.19 88 LEU A CA 1
ATOM 705 C C . LEU A 1 88 ? 10.821 6.203 -7.180 1.00 87.19 88 LEU A C 1
ATOM 707 O O . LEU A 1 88 ? 11.033 7.049 -8.046 1.00 87.19 88 LEU A O 1
ATOM 711 N N . ILE A 1 89 ? 11.690 5.999 -6.183 1.00 87.12 89 ILE A N 1
ATOM 712 C CA . ILE A 1 89 ? 13.011 6.644 -6.151 1.00 87.12 89 ILE A CA 1
ATOM 713 C C . ILE A 1 89 ? 13.900 6.096 -7.270 1.00 87.12 89 ILE A C 1
ATOM 715 O O . ILE A 1 89 ? 14.577 6.876 -7.938 1.00 87.12 89 ILE A O 1
ATOM 719 N N . TYR A 1 90 ? 13.913 4.778 -7.469 1.00 84.38 90 TYR A N 1
ATOM 720 C CA . TYR A 1 90 ? 14.661 4.143 -8.550 1.00 84.38 90 TYR A CA 1
ATOM 721 C C . TYR A 1 90 ? 14.193 4.646 -9.923 1.00 84.38 90 TYR A C 1
ATOM 723 O O . TYR A 1 90 ? 15.027 5.088 -10.719 1.00 84.38 90 TYR A O 1
ATOM 731 N N . ASP A 1 91 ? 12.882 4.693 -10.149 1.00 79.94 91 ASP A N 1
ATOM 732 C CA . ASP A 1 91 ? 12.294 5.155 -11.409 1.00 79.94 91 ASP A CA 1
ATOM 733 C C . ASP A 1 91 ? 12.579 6.637 -11.654 1.00 79.94 91 ASP A C 1
ATOM 735 O O . ASP A 1 91 ? 12.952 7.033 -12.760 1.00 79.94 91 ASP A O 1
ATOM 739 N N . LEU A 1 92 ? 12.525 7.463 -10.602 1.00 82.94 92 LEU A N 1
ATOM 740 C CA . LEU A 1 92 ? 12.912 8.870 -10.683 1.00 82.94 92 LEU A CA 1
ATOM 741 C C . LEU A 1 92 ? 14.383 9.034 -11.085 1.00 82.94 92 LEU A C 1
ATOM 743 O O . LEU A 1 92 ? 14.689 9.868 -11.936 1.00 82.94 92 LEU A O 1
ATOM 747 N N . ILE A 1 93 ? 15.300 8.262 -10.492 1.00 83.69 93 ILE A N 1
ATOM 748 C CA . ILE A 1 93 ? 16.724 8.309 -10.855 1.00 83.69 93 ILE A CA 1
ATOM 749 C C . ILE A 1 93 ? 16.901 7.887 -12.317 1.00 83.69 93 ILE A C 1
ATOM 751 O O . ILE A 1 93 ? 17.573 8.595 -13.066 1.00 83.69 93 ILE A O 1
ATOM 755 N N . SER A 1 94 ? 16.269 6.788 -12.734 1.00 77.56 94 SER A N 1
ATOM 756 C CA . SER A 1 94 ? 16.317 6.295 -14.113 1.00 77.56 94 SER A CA 1
ATOM 757 C C . SER A 1 94 ? 15.838 7.360 -15.104 1.00 77.56 94 SER A C 1
ATOM 759 O O . SER A 1 94 ? 16.560 7.714 -16.043 1.00 77.56 94 SER A O 1
ATOM 761 N N . LEU A 1 95 ? 14.683 7.972 -14.834 1.00 76.44 95 LEU A N 1
ATOM 762 C CA . LEU A 1 95 ? 14.126 9.054 -15.639 1.00 76.44 95 LEU A CA 1
ATOM 763 C C . LEU A 1 95 ? 15.071 10.261 -15.701 1.00 76.44 95 LEU A C 1
ATOM 765 O O . LEU A 1 95 ? 15.367 10.743 -16.792 1.00 76.44 95 LEU A O 1
ATOM 769 N N . LEU A 1 96 ? 15.611 10.712 -14.564 1.00 77.25 96 LEU A N 1
ATOM 770 C CA . LEU A 1 96 ? 16.555 11.835 -14.518 1.00 77.25 96 LEU A CA 1
ATOM 771 C C . LEU A 1 96 ? 17.848 11.551 -15.293 1.00 77.25 96 LEU A C 1
ATOM 773 O O . LEU A 1 96 ? 18.372 12.451 -15.944 1.00 77.25 96 LEU A O 1
ATOM 777 N N . THR A 1 97 ? 18.353 10.316 -15.257 1.00 76.38 97 THR A N 1
ATOM 778 C CA . THR A 1 97 ? 19.551 9.921 -16.020 1.00 76.38 97 THR A CA 1
ATOM 779 C C . THR A 1 97 ? 19.296 9.756 -17.517 1.00 76.38 97 THR A C 1
ATOM 781 O O . THR A 1 97 ? 20.230 9.864 -18.307 1.00 76.38 97 THR A O 1
ATOM 784 N N . SER A 1 98 ? 18.042 9.526 -17.910 1.00 68.88 98 SER A N 1
ATOM 785 C CA . SER A 1 98 ? 17.642 9.304 -19.304 1.00 68.88 98 SER A CA 1
ATOM 786 C C . SER A 1 98 ? 17.329 10.602 -20.059 1.00 68.88 98 SER A C 1
ATOM 788 O O . SER A 1 98 ? 17.233 10.592 -21.284 1.00 68.88 98 SER A O 1
ATOM 790 N N . ILE A 1 99 ? 17.165 11.728 -19.354 1.00 70.00 99 ILE A N 1
ATOM 791 C CA . ILE A 1 99 ? 16.865 13.030 -19.961 1.00 70.00 99 ILE A CA 1
ATOM 792 C C . ILE A 1 99 ? 18.161 13.656 -20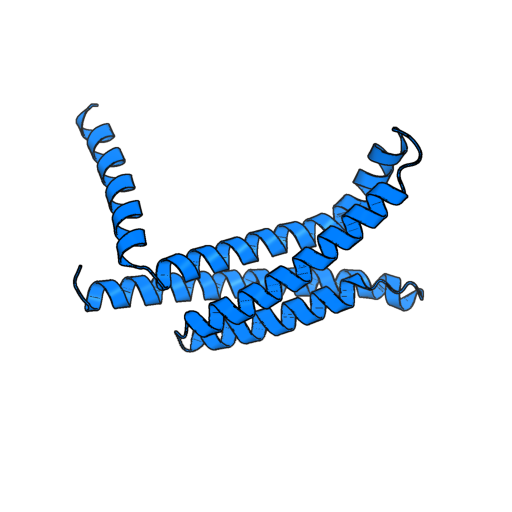.494 1.00 70.00 99 ILE A C 1
ATOM 794 O O . ILE A 1 99 ? 18.947 14.231 -19.741 1.00 70.00 99 ILE A O 1
ATOM 798 N N . ALA A 1 100 ? 18.364 13.578 -21.811 1.00 63.50 100 ALA A N 1
ATOM 799 C CA . ALA A 1 100 ? 19.450 14.270 -22.507 1.00 63.50 100 ALA A CA 1
ATOM 800 C C . ALA A 1 100 ? 19.006 15.630 -23.088 1.00 63.50 100 ALA A C 1
ATOM 802 O O . ALA A 1 100 ? 19.830 16.525 -23.286 1.00 63.50 100 ALA A O 1
ATOM 803 N N . SER A 1 101 ? 17.705 15.813 -23.343 1.00 64.94 101 SER A N 1
ATOM 804 C CA . SER A 1 101 ? 17.116 17.028 -23.915 1.00 64.94 101 SER A CA 1
ATOM 805 C C . SER A 1 101 ? 15.666 17.261 -23.455 1.00 64.94 101 SER A C 1
ATOM 807 O O . SER A 1 101 ? 14.985 16.353 -22.986 1.00 64.94 101 SER A O 1
ATOM 809 N N . GLY A 1 102 ? 15.143 18.482 -23.628 1.00 60.66 102 GLY A N 1
ATOM 810 C CA . GLY A 1 102 ? 13.753 18.817 -23.268 1.00 60.66 102 GLY A CA 1
ATOM 811 C C . GLY A 1 102 ? 12.674 18.074 -24.076 1.00 60.66 102 GLY A C 1
ATOM 812 O O . GLY A 1 102 ? 11.527 18.010 -23.641 1.00 60.66 102 GLY A O 1
ATOM 813 N N . VAL A 1 103 ? 13.033 17.490 -25.226 1.00 60.31 103 VAL A N 1
ATOM 814 C CA . VAL A 1 103 ? 12.144 16.649 -26.050 1.00 60.31 103 VAL A CA 1
ATOM 815 C C . VAL A 1 103 ? 12.013 15.242 -25.453 1.00 60.31 103 VAL A C 1
ATOM 817 O O . VAL A 1 103 ? 10.929 14.657 -25.497 1.00 60.31 103 VAL A O 1
ATOM 820 N N . ASP A 1 104 ? 13.067 14.745 -24.800 1.00 59.09 104 ASP A N 1
ATOM 821 C CA . ASP A 1 104 ? 13.068 13.435 -24.137 1.00 59.09 104 ASP A CA 1
ATOM 822 C C . ASP A 1 104 ? 12.099 13.397 -22.953 1.00 59.09 104 ASP A C 1
ATOM 824 O O . ASP A 1 104 ? 11.530 12.354 -22.663 1.00 59.09 104 ASP A O 1
ATOM 828 N N . ILE A 1 105 ? 11.819 14.543 -22.324 1.00 60.66 105 ILE A N 1
ATOM 829 C CA . ILE A 1 105 ? 10.858 14.654 -21.216 1.00 60.66 105 ILE A CA 1
ATOM 830 C C . ILE A 1 105 ? 9.438 14.267 -21.665 1.00 60.66 105 ILE A C 1
ATOM 832 O O . ILE A 1 105 ? 8.722 13.584 -20.934 1.00 60.66 105 ILE A O 1
ATOM 836 N N . PHE A 1 106 ? 9.025 14.666 -22.874 1.00 57.19 106 PHE A N 1
ATOM 837 C CA . PHE A 1 106 ? 7.685 14.368 -23.396 1.00 57.19 106 PHE A CA 1
ATOM 838 C C . PHE A 1 106 ? 7.537 12.902 -23.823 1.00 57.19 106 PHE A C 1
ATOM 840 O O . PHE A 1 106 ? 6.499 12.289 -23.571 1.00 57.19 106 PHE A O 1
ATOM 847 N N . ILE A 1 107 ? 8.573 12.332 -24.444 1.00 58.25 107 ILE A N 1
ATOM 848 C CA . ILE A 1 107 ? 8.576 10.936 -24.908 1.00 58.25 107 ILE A CA 1
ATOM 849 C C . ILE A 1 107 ? 8.737 9.977 -23.720 1.00 58.25 107 ILE A C 1
ATOM 851 O O . ILE A 1 107 ? 7.977 9.013 -23.604 1.00 58.25 107 ILE A O 1
ATOM 855 N N . ALA A 1 108 ? 9.652 10.275 -22.793 1.00 54.75 108 ALA A N 1
ATOM 856 C CA . ALA A 1 108 ? 9.837 9.508 -21.566 1.00 54.75 108 ALA A CA 1
ATOM 857 C C . ALA A 1 108 ? 8.588 9.567 -20.681 1.00 54.75 108 ALA A C 1
ATOM 859 O O . ALA A 1 108 ? 8.160 8.530 -20.193 1.00 54.75 108 ALA A O 1
ATOM 860 N N . GLY A 1 109 ? 7.937 10.728 -20.544 1.00 55.81 109 GLY A N 1
ATOM 861 C CA . GLY A 1 109 ? 6.694 10.850 -19.777 1.00 55.81 109 GLY A CA 1
ATOM 862 C C . GLY A 1 109 ? 5.546 9.982 -20.312 1.00 55.81 109 GLY A C 1
ATOM 863 O O . GLY A 1 109 ? 4.768 9.447 -19.524 1.00 55.81 109 GLY A O 1
ATOM 864 N N . TYR A 1 110 ? 5.455 9.791 -21.633 1.00 54.94 110 TYR A N 1
ATOM 865 C CA . TYR A 1 110 ? 4.421 8.948 -22.244 1.00 54.94 110 TYR A CA 1
ATOM 866 C C . TYR A 1 110 ? 4.726 7.447 -22.110 1.00 54.94 110 TYR A C 1
ATOM 868 O O . TYR A 1 110 ? 3.818 6.660 -21.853 1.00 54.94 110 TYR A O 1
ATOM 876 N N . ALA A 1 111 ? 5.997 7.051 -22.245 1.00 54.16 111 ALA A N 1
ATOM 877 C CA . ALA A 1 111 ? 6.430 5.661 -22.089 1.00 54.16 111 ALA A CA 1
ATOM 878 C C . ALA A 1 111 ? 6.441 5.199 -20.617 1.00 54.16 111 ALA A C 1
ATOM 880 O O . ALA A 1 111 ? 5.997 4.092 -20.325 1.00 54.16 111 ALA A O 1
ATOM 881 N N . TYR A 1 112 ? 6.873 6.057 -19.685 1.00 57.06 112 TYR A N 1
ATOM 882 C CA . TYR A 1 112 ? 6.865 5.769 -18.244 1.00 57.06 112 TYR A CA 1
ATOM 883 C C . TYR A 1 112 ? 5.457 5.839 -17.632 1.00 57.06 112 TYR A C 1
ATOM 885 O O . TYR A 1 112 ? 5.149 5.104 -16.699 1.00 57.06 112 TYR A O 1
ATOM 893 N N . GLY A 1 113 ? 4.557 6.679 -18.156 1.00 56.06 113 GLY A N 1
ATOM 894 C CA . GLY A 1 113 ? 3.276 6.979 -17.504 1.00 56.06 113 GLY A CA 1
ATOM 895 C C . GLY A 1 113 ? 2.321 5.792 -17.304 1.00 56.06 113 GLY A C 1
ATOM 896 O O . GLY A 1 113 ? 1.480 5.846 -16.411 1.00 56.06 113 GLY A O 1
ATOM 897 N N . GLY A 1 114 ? 2.433 4.722 -18.101 1.00 59.72 114 GLY A N 1
ATOM 898 C CA . GLY A 1 114 ? 1.524 3.570 -18.034 1.00 59.72 114 GLY A CA 1
ATOM 899 C C . GLY A 1 114 ? 1.746 2.659 -16.819 1.00 59.72 114 GLY A C 1
ATOM 900 O O . GLY A 1 114 ? 0.785 2.328 -16.125 1.00 59.72 114 GLY A O 1
ATOM 901 N N . GLY A 1 115 ? 3.000 2.273 -16.556 1.00 64.81 115 GLY A N 1
ATOM 902 C CA . GLY A 1 115 ? 3.374 1.439 -15.405 1.00 64.81 115 GLY A CA 1
ATOM 903 C C . GLY A 1 115 ? 3.383 2.233 -14.098 1.00 64.81 115 GLY A C 1
ATOM 904 O O . GLY A 1 115 ? 2.772 1.823 -13.113 1.00 64.81 115 GLY A O 1
ATOM 905 N N . GLU A 1 116 ? 3.948 3.443 -14.132 1.00 74.44 116 GLU A N 1
ATOM 906 C CA . GLU A 1 116 ? 4.022 4.350 -12.977 1.00 74.44 116 GLU A CA 1
ATOM 907 C C . GLU A 1 116 ? 2.648 4.708 -12.409 1.00 74.44 116 GLU A C 1
ATOM 909 O O . GLU A 1 116 ? 2.476 4.862 -11.198 1.00 74.44 116 GLU A O 1
ATOM 914 N N . PHE A 1 117 ? 1.629 4.813 -13.269 1.00 82.50 117 PHE A N 1
ATOM 915 C CA . PHE A 1 117 ? 0.271 5.103 -12.822 1.00 82.50 117 PHE A CA 1
ATOM 916 C C . PHE A 1 117 ? -0.253 4.048 -11.838 1.00 82.50 117 PHE A C 1
ATOM 918 O O . PHE A 1 117 ? -0.891 4.411 -10.846 1.00 82.50 117 PHE A O 1
ATOM 925 N N . LEU A 1 118 ? 0.026 2.760 -12.073 1.00 87.25 118 LEU A N 1
ATOM 926 C CA . LEU A 1 118 ? -0.400 1.679 -11.181 1.00 87.25 118 LEU A CA 1
ATOM 927 C C . LEU A 1 118 ? 0.328 1.759 -9.836 1.00 87.25 118 LEU A C 1
ATOM 929 O O . LEU A 1 118 ? -0.326 1.688 -8.792 1.00 87.25 118 LEU A O 1
ATOM 933 N N . THR A 1 119 ? 1.640 2.000 -9.855 1.00 87.88 119 THR A N 1
ATOM 934 C CA . THR A 1 119 ? 2.478 2.163 -8.658 1.00 87.88 119 THR A CA 1
ATOM 935 C C . THR A 1 119 ? 2.030 3.356 -7.810 1.00 87.88 119 THR A C 1
ATOM 937 O O . THR A 1 119 ? 1.844 3.234 -6.593 1.00 87.88 119 THR A O 1
ATOM 940 N N . ILE A 1 120 ? 1.763 4.504 -8.441 1.00 89.25 120 ILE A N 1
ATOM 941 C CA . ILE A 1 120 ? 1.272 5.717 -7.771 1.00 89.25 120 ILE A CA 1
ATOM 942 C C . ILE A 1 120 ? -0.137 5.495 -7.212 1.00 89.25 120 ILE A C 1
ATOM 944 O O . ILE A 1 120 ? -0.400 5.817 -6.049 1.00 89.25 120 ILE A O 1
ATOM 948 N N . ALA A 1 121 ? -1.050 4.922 -8.002 1.00 91.81 121 ALA A N 1
ATOM 949 C CA . ALA A 1 121 ? -2.402 4.612 -7.546 1.00 91.81 121 ALA A CA 1
ATOM 950 C C . ALA A 1 121 ? -2.380 3.644 -6.351 1.00 91.81 121 ALA A C 1
ATOM 952 O O . ALA A 1 121 ? -3.113 3.837 -5.376 1.00 91.81 121 ALA A O 1
ATOM 953 N N . TYR A 1 122 ? -1.494 2.648 -6.381 1.00 94.25 122 TYR A N 1
ATOM 954 C CA . TYR A 1 122 ? -1.284 1.726 -5.273 1.00 94.25 122 TYR A CA 1
ATOM 955 C C . TYR A 1 122 ? -0.765 2.445 -4.026 1.00 94.25 122 TYR A C 1
ATOM 957 O O . TYR A 1 122 ? -1.325 2.267 -2.941 1.00 94.25 122 TYR A O 1
ATOM 965 N N . LEU A 1 123 ? 0.217 3.337 -4.171 1.00 94.31 123 LEU A N 1
ATOM 966 C CA . LEU A 1 123 ? 0.731 4.133 -3.060 1.00 94.31 123 LEU A CA 1
ATOM 967 C C . LEU A 1 123 ? -0.358 5.017 -2.424 1.00 94.31 123 LEU A C 1
ATOM 969 O O . LEU A 1 123 ? -0.454 5.085 -1.196 1.00 94.31 123 LEU A O 1
ATOM 973 N N . ILE A 1 124 ? -1.226 5.640 -3.229 1.00 94.81 124 ILE A N 1
ATOM 974 C CA . ILE A 1 124 ? -2.373 6.424 -2.736 1.00 94.81 124 ILE A CA 1
ATOM 975 C C . ILE A 1 124 ? -3.308 5.551 -1.887 1.00 94.81 124 ILE A C 1
ATOM 977 O O . ILE A 1 124 ? -3.756 5.974 -0.815 1.00 94.81 124 ILE A O 1
ATOM 981 N N . LEU A 1 125 ? -3.585 4.318 -2.323 1.00 96.12 125 LEU A N 1
ATOM 982 C CA . LEU A 1 125 ? -4.385 3.379 -1.535 1.00 96.12 125 LEU A CA 1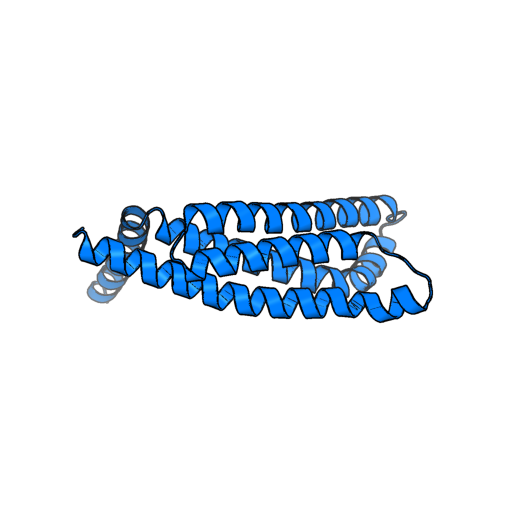
ATOM 983 C C . LEU A 1 125 ? -3.689 3.008 -0.220 1.00 96.12 125 LEU A C 1
ATOM 985 O O . LEU A 1 125 ? -4.353 2.995 0.817 1.00 96.12 125 LEU A O 1
ATOM 989 N N . LEU A 1 126 ? -2.371 2.781 -0.219 1.00 96.56 126 LEU A N 1
ATOM 990 C CA . LEU A 1 126 ? -1.613 2.529 1.014 1.00 96.56 126 LEU A CA 1
ATOM 991 C C . LEU A 1 126 ? -1.706 3.704 2.000 1.00 96.56 126 LEU A C 1
ATOM 993 O O . LEU A 1 126 ? -1.940 3.484 3.192 1.00 96.56 126 LEU A O 1
ATOM 997 N N . PHE A 1 127 ? -1.615 4.948 1.520 1.00 96.12 127 PHE A N 1
ATOM 998 C CA . PHE A 1 127 ? -1.822 6.137 2.355 1.00 96.12 127 PHE A CA 1
ATOM 999 C C . PHE A 1 127 ? -3.234 6.202 2.940 1.00 96.12 127 PHE A C 1
ATOM 1001 O O . PHE A 1 127 ? -3.393 6.511 4.124 1.00 96.12 127 PHE A O 1
ATOM 1008 N N . LYS A 1 128 ? -4.258 5.870 2.147 1.00 95.25 128 LYS A N 1
ATOM 1009 C CA . LYS A 1 128 ? -5.646 5.815 2.620 1.00 95.25 128 LYS A CA 1
ATOM 1010 C C . LYS A 1 128 ? -5.820 4.779 3.733 1.00 95.25 128 LYS A C 1
ATOM 1012 O O . LYS A 1 128 ? -6.381 5.101 4.777 1.00 95.25 128 LYS A O 1
ATOM 1017 N N . ILE A 1 129 ? -5.275 3.576 3.549 1.00 96.50 129 ILE A N 1
ATOM 1018 C CA . ILE A 1 129 ? -5.290 2.513 4.564 1.00 96.50 129 ILE A CA 1
ATOM 1019 C C . ILE A 1 129 ? -4.572 2.985 5.835 1.00 96.50 129 ILE A C 1
ATOM 1021 O O . ILE A 1 129 ? -5.066 2.772 6.942 1.00 96.50 129 ILE A O 1
ATOM 1025 N N . ASN A 1 130 ? -3.427 3.660 5.696 1.00 96.19 130 ASN A N 1
ATOM 1026 C CA . ASN A 1 130 ? -2.665 4.158 6.838 1.00 96.19 130 ASN A CA 1
ATOM 1027 C C . ASN A 1 130 ? -3.440 5.229 7.616 1.00 96.19 130 ASN A C 1
ATOM 1029 O O . ASN A 1 130 ? -3.446 5.211 8.846 1.00 96.19 130 ASN A O 1
ATOM 1033 N N . ASN A 1 131 ? -4.127 6.129 6.911 1.00 93.25 131 ASN A N 1
ATOM 1034 C CA . ASN A 1 131 ? -4.987 7.138 7.519 1.00 93.25 131 ASN A CA 1
ATOM 1035 C C . ASN A 1 131 ? -6.161 6.500 8.279 1.00 93.25 131 ASN A C 1
ATOM 1037 O O . ASN A 1 131 ? -6.436 6.882 9.414 1.00 93.25 131 ASN A O 1
ATOM 1041 N N . ASP A 1 132 ? -6.807 5.484 7.705 1.00 92.06 132 ASP A N 1
ATOM 1042 C CA . ASP A 1 132 ? -7.880 4.751 8.383 1.00 92.06 132 ASP A CA 1
ATOM 1043 C C . ASP A 1 132 ? -7.359 4.043 9.648 1.00 92.06 132 ASP A C 1
ATOM 1045 O O . ASP A 1 132 ? -7.946 4.170 10.724 1.00 92.06 132 ASP A O 1
ATOM 1049 N N . LEU A 1 133 ? -6.193 3.392 9.583 1.00 91.94 133 LEU A N 1
ATOM 1050 C CA . LEU A 1 133 ? -5.552 2.823 10.772 1.00 91.94 133 LEU A CA 1
ATOM 1051 C C . LEU A 1 133 ? -5.134 3.898 11.792 1.00 91.94 133 LEU A C 1
ATOM 1053 O O . LEU A 1 133 ? -5.144 3.639 12.995 1.00 91.94 133 LEU A O 1
ATOM 1057 N N . ALA A 1 134 ? -4.741 5.095 11.352 1.00 89.44 134 ALA A N 1
ATOM 1058 C CA . ALA A 1 134 ? -4.427 6.219 12.236 1.00 89.44 134 ALA A CA 1
ATOM 1059 C C . ALA A 1 134 ? -5.653 6.687 13.024 1.00 89.44 134 ALA A C 1
ATOM 1061 O O . ALA A 1 134 ? -5.552 6.896 14.233 1.00 89.44 134 ALA A O 1
ATOM 1062 N N . ASN A 1 135 ? -6.809 6.744 12.367 1.00 86.62 135 ASN A N 1
ATOM 1063 C CA . ASN A 1 135 ? -8.085 7.062 13.003 1.00 86.62 135 ASN A CA 1
ATOM 1064 C C . ASN A 1 135 ? -8.540 5.964 13.980 1.00 86.62 135 ASN A C 1
ATOM 1066 O O . ASN A 1 135 ? -9.189 6.266 14.979 1.00 86.62 135 ASN A O 1
ATOM 1070 N N . ALA A 1 136 ? -8.186 4.699 13.724 1.00 83.50 136 ALA A N 1
ATOM 1071 C CA . ALA A 1 136 ? -8.457 3.595 14.647 1.00 83.50 136 ALA A CA 1
ATOM 1072 C C . ALA A 1 136 ? -7.603 3.652 15.929 1.00 83.50 136 ALA A C 1
ATOM 1074 O O . ALA A 1 136 ? -8.101 3.379 17.016 1.00 83.50 136 ALA A O 1
ATOM 1075 N N . ASP A 1 137 ? -6.336 4.044 15.794 1.0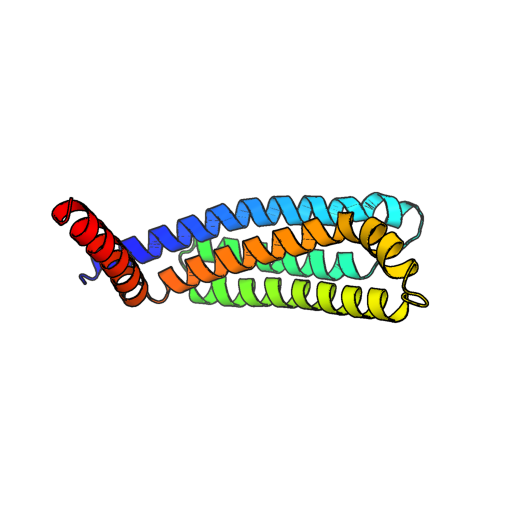0 80.94 137 ASP A N 1
ATOM 1076 C CA . ASP A 1 137 ? -5.365 4.161 16.892 1.00 80.94 137 ASP A CA 1
ATOM 1077 C C . ASP A 1 137 ? -5.625 5.388 17.781 1.00 80.94 137 ASP A C 1
ATOM 1079 O O . ASP A 1 137 ? -5.397 5.351 18.989 1.00 80.94 137 ASP A O 1
ATOM 1083 N N . ASN A 1 138 ? -6.179 6.469 17.212 1.00 81.25 138 ASN A N 1
ATOM 1084 C CA . ASN A 1 138 ? -6.596 7.649 17.974 1.00 81.25 138 ASN A CA 1
ATOM 1085 C C . ASN A 1 138 ? -8.065 8.047 17.704 1.00 81.25 138 ASN A C 1
ATOM 1087 O O . ASN A 1 138 ? -8.327 9.046 17.025 1.00 81.25 138 ASN A O 1
ATOM 1091 N N . PRO A 1 139 ? -9.037 7.298 18.266 1.00 74.81 139 PRO A N 1
ATOM 1092 C CA . PRO A 1 139 ? -10.460 7.532 18.020 1.00 74.81 139 PRO A CA 1
ATOM 1093 C C . PRO A 1 139 ? -10.957 8.887 18.537 1.00 74.81 139 PRO A C 1
ATOM 1095 O O . PRO A 1 139 ? -11.874 9.459 17.959 1.00 74.81 139 PRO A O 1
ATOM 1098 N N . THR A 1 140 ? -10.346 9.418 19.602 1.00 70.88 140 THR A N 1
ATOM 1099 C CA . THR A 1 140 ? -10.738 10.699 20.211 1.00 70.88 140 THR A CA 1
ATOM 1100 C 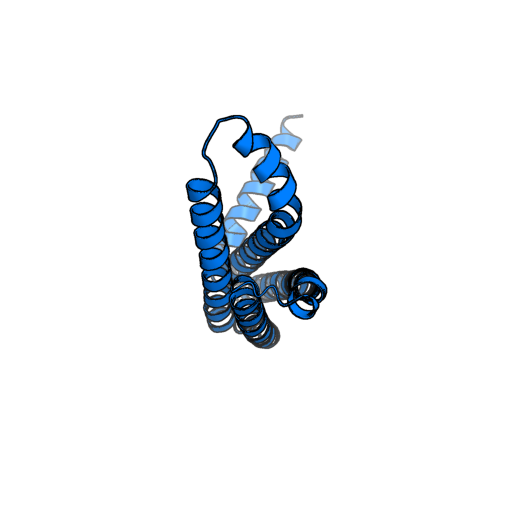C . THR A 1 140 ? -10.456 11.857 19.258 1.00 70.88 140 THR A C 1
ATOM 1102 O O . THR A 1 140 ? -11.347 12.647 18.965 1.00 70.88 140 THR A O 1
ATOM 1105 N N . LYS A 1 141 ? -9.249 11.881 18.675 1.00 70.69 141 LYS A N 1
ATOM 1106 C CA . LYS A 1 141 ? -8.854 12.883 17.677 1.00 70.69 141 LYS A CA 1
ATOM 1107 C C . LYS A 1 141 ? -9.660 12.762 16.379 1.00 70.69 141 LYS A C 1
ATOM 1109 O O . LYS A 1 141 ? -9.925 13.758 15.712 1.00 70.69 141 LYS A O 1
ATOM 1114 N N . TYR A 1 142 ? -10.041 11.539 16.004 1.00 68.62 142 TYR A N 1
ATOM 1115 C CA . TYR A 1 142 ? -10.921 11.316 14.857 1.00 68.62 142 TYR A CA 1
ATOM 1116 C C . TYR A 1 142 ? -12.319 11.896 15.095 1.00 68.62 142 TYR A C 1
ATOM 1118 O O . TYR A 1 142 ? -12.852 12.560 14.209 1.00 68.62 142 TYR A O 1
ATOM 1126 N N . LYS A 1 143 ? -12.888 11.684 16.287 1.00 68.94 143 LYS A N 1
ATOM 1127 C CA . LYS A 1 143 ? -14.200 12.224 16.648 1.00 68.94 143 LYS A CA 1
ATOM 1128 C C . LYS A 1 143 ? -14.195 13.752 16.674 1.00 68.94 143 LYS A C 1
ATOM 1130 O O . LYS A 1 143 ? -15.013 14.338 15.988 1.00 68.94 143 LYS A O 1
ATOM 1135 N N . GLU A 1 144 ? -13.219 14.385 17.327 1.00 65.62 144 GLU A N 1
ATOM 1136 C CA . GLU A 1 144 ? -13.077 15.855 17.335 1.00 65.62 144 GLU A CA 1
ATOM 1137 C C . GLU A 1 144 ? -13.037 16.451 15.918 1.00 65.62 144 GLU A C 1
ATOM 1139 O O . GLU A 1 144 ? -13.663 17.469 15.642 1.00 65.62 144 GLU A O 1
ATOM 1144 N N . LYS A 1 145 ? -12.341 15.786 14.986 1.00 64.81 145 LYS A N 1
ATOM 1145 C CA . LYS A 1 145 ? -12.294 16.207 13.581 1.00 64.81 145 LYS A CA 1
ATOM 1146 C C . LYS A 1 145 ? -13.651 16.084 12.877 1.00 64.81 145 LYS A C 1
ATOM 1148 O O . LYS A 1 145 ? -13.960 16.908 12.020 1.00 64.81 145 LYS A O 1
ATOM 1153 N N . MET A 1 146 ? -14.415 15.032 13.172 1.00 68.56 146 MET A N 1
ATOM 1154 C CA . MET A 1 146 ? -15.744 14.827 12.590 1.00 68.56 146 MET A CA 1
ATOM 1155 C C . MET A 1 146 ? -16.769 15.785 13.201 1.00 68.56 146 MET A C 1
ATOM 1157 O O . MET A 1 146 ? -17.543 16.368 12.452 1.00 68.56 146 MET A O 1
ATOM 1161 N N . ASP A 1 147 ? -16.736 15.984 14.518 1.00 64.94 147 ASP A N 1
ATOM 1162 C CA . ASP A 1 147 ? -17.635 16.885 15.241 1.00 64.94 147 ASP A CA 1
ATOM 1163 C C . ASP A 1 147 ? -17.438 18.331 14.756 1.00 64.94 147 ASP A C 1
ATOM 1165 O O . ASP A 1 147 ? -18.404 18.950 14.321 1.00 64.94 147 ASP A O 1
ATOM 1169 N N . TRP A 1 148 ? -16.191 18.811 14.637 1.00 62.81 148 TRP A N 1
ATOM 1170 C CA . TRP A 1 148 ? -15.893 20.126 14.043 1.00 62.81 148 TRP A CA 1
ATOM 1171 C C . TRP A 1 148 ? -16.422 20.282 12.605 1.00 62.81 148 TRP A C 1
ATOM 1173 O O . TRP A 1 148 ? -16.896 21.347 12.211 1.00 62.81 148 TRP A O 1
ATOM 1183 N N . PHE A 1 149 ? -16.347 19.218 11.797 1.00 65.00 149 PHE A N 1
ATOM 1184 C CA . PHE A 1 149 ? -16.851 19.245 10.423 1.00 65.00 149 PHE A CA 1
ATOM 1185 C C . PHE A 1 149 ? -18.381 19.375 10.366 1.00 65.00 149 PHE A C 1
ATOM 1187 O O . PHE A 1 149 ? -18.896 20.050 9.475 1.00 65.00 149 PHE A O 1
ATOM 1194 N N . TYR A 1 150 ? -19.102 18.734 11.291 1.00 61.00 150 TYR A N 1
ATOM 1195 C CA . TYR A 1 150 ? -20.561 18.824 11.367 1.00 61.00 150 TYR A CA 1
ATOM 1196 C C . TYR A 1 150 ? -21.038 20.117 12.032 1.00 61.00 150 TYR A C 1
ATOM 1198 O O . TYR A 1 150 ? -21.988 20.711 11.532 1.00 61.00 150 TYR A O 1
ATOM 1206 N N . GLU A 1 151 ? -20.338 20.613 13.055 1.00 60.47 151 GLU A N 1
ATOM 1207 C CA . GLU A 1 151 ? -20.610 21.923 13.667 1.00 60.47 151 GLU A CA 1
ATOM 1208 C C . GLU A 1 151 ? -20.531 23.046 12.622 1.00 60.47 151 GLU A C 1
ATOM 1210 O O . GLU A 1 151 ? -21.468 23.830 12.480 1.00 60.47 151 GLU A O 1
ATOM 1215 N N . GLY A 1 152 ? -19.493 23.048 11.778 1.00 59.00 152 GLY A N 1
ATOM 1216 C CA . GLY A 1 152 ? -19.395 24.001 10.668 1.00 59.00 152 GLY A CA 1
ATOM 1217 C C . GLY A 1 152 ? -20.456 23.808 9.572 1.00 59.00 152 GLY A C 1
ATOM 1218 O O . GLY A 1 152 ? -20.696 24.717 8.777 1.00 59.00 152 GLY A O 1
ATOM 1219 N N . TYR A 1 153 ? -21.102 22.643 9.491 1.00 57.41 153 TYR A N 1
ATOM 1220 C CA . TYR A 1 153 ? -22.182 22.377 8.534 1.00 57.41 153 TYR A CA 1
ATOM 1221 C C . TYR A 1 153 ? -23.543 22.850 9.053 1.00 57.41 153 TYR A C 1
ATOM 1223 O O . TYR A 1 153 ? -24.350 23.358 8.269 1.00 57.41 153 TYR A O 1
ATOM 1231 N N . ASP A 1 154 ? -23.783 22.704 10.355 1.00 56.38 154 ASP A N 1
ATOM 1232 C CA . ASP A 1 154 ? -25.009 23.154 11.010 1.00 56.38 154 ASP A CA 1
ATOM 1233 C C . ASP A 1 154 ? -25.021 24.684 11.181 1.00 56.38 154 ASP A C 1
ATOM 1235 O O . ASP A 1 154 ? -26.022 25.314 10.836 1.00 56.38 154 ASP A O 1
ATOM 1239 N N . GLU A 1 155 ? -23.886 25.321 11.504 1.00 56.91 155 GLU A N 1
ATOM 1240 C CA . GLU A 1 155 ? -23.760 26.794 11.500 1.00 56.91 155 GLU A CA 1
ATOM 1241 C C . GLU A 1 155 ? -24.047 27.417 10.118 1.00 56.91 155 GLU A C 1
ATOM 1243 O O . GLU A 1 155 ? -24.576 28.525 10.010 1.00 56.91 155 GLU A O 1
ATOM 1248 N N . ASN A 1 156 ? -23.736 26.702 9.033 1.00 55.91 156 ASN A N 1
ATOM 1249 C CA . ASN A 1 156 ? -24.025 27.145 7.665 1.00 55.91 156 ASN A CA 1
ATOM 1250 C C . ASN A 1 156 ? -25.477 26.886 7.224 1.00 55.91 156 ASN A C 1
ATOM 1252 O O . ASN A 1 156 ? -25.918 27.453 6.219 1.00 55.91 156 ASN A O 1
ATOM 1256 N N . LYS A 1 157 ? -26.220 26.029 7.935 1.00 53.16 157 LYS A N 1
ATOM 1257 C CA . LYS A 1 157 ? -27.655 25.803 7.706 1.00 53.16 157 LYS A CA 1
ATOM 1258 C C . LYS A 1 157 ? -28.532 26.770 8.490 1.00 53.16 157 LYS A C 1
ATOM 1260 O O . LYS A 1 157 ? -29.577 27.137 7.972 1.00 53.16 157 LYS A O 1
ATOM 1265 N N . GLU A 1 158 ? -28.123 27.180 9.689 1.00 54.38 158 GLU A N 1
ATOM 1266 C CA . GLU A 1 158 ? -28.883 28.139 10.507 1.00 54.38 158 GLU A CA 1
ATOM 1267 C C . GLU A 1 158 ? -28.743 29.596 10.026 1.00 54.38 158 GLU A C 1
ATOM 1269 O O . GLU A 1 158 ? -29.603 30.423 10.313 1.00 54.38 158 GLU A O 1
ATOM 1274 N N . ASN A 1 159 ? -27.703 29.909 9.243 1.00 52.28 159 ASN A N 1
ATOM 1275 C CA . ASN A 1 159 ? -27.475 31.235 8.649 1.00 52.28 159 ASN A CA 1
ATOM 1276 C C . ASN A 1 159 ? -28.030 31.396 7.211 1.00 52.28 159 ASN A C 1
ATOM 1278 O O . ASN A 1 159 ? -27.612 32.304 6.486 1.00 52.28 159 ASN A O 1
ATOM 1282 N N . LYS A 1 160 ? -28.950 30.525 6.778 1.00 44.22 160 LYS A N 1
ATOM 1283 C CA . LYS A 1 160 ? -29.694 30.623 5.508 1.00 44.22 160 LYS A CA 1
ATOM 1284 C C . LYS A 1 160 ? -31.192 30.677 5.758 1.00 44.22 160 LYS A C 1
ATOM 1286 O O . LYS A 1 160 ? -31.858 31.411 4.995 1.00 44.22 160 LYS A O 1
#

Secondary structure (DSSP, 8-state):
--HHHHHHHHHHHHHHHHHHHHHHHHHHHHHHHHTHHHHHTT---THHHHHHHHHHHHHHHHHHHHTT-HHHHHHHHHHHHHHHHHHHHHHHHHHHHH-SSTTHHHHHHHHHHHHHHHHHHHHHHHHHHHHHHHHHH-HHHHHHHHHHHHHHHHHHHHT-

Sequence (160 aa):
MNDDEKNFIRKVNIDKARNVSKIAMVLIIISILTYVIPLLMGEFDFGVVFEIISLIFLLISNSFMGKYNETRAKRYLICSMVAIGWILIYDLISLLTSIASGVDIFIAGYAYGGGEFLTIAYLILLFKINNDLANADNPTKYKEKMDWFYEGYDENKENK

Foldseek 3Di:
DDPVLLQVQLLVLLVVLLVLLVVLLVLLVVLLVVCPVCVVVVNDDPLSVLSVQLSVLSVQLSVCSVVSNLVSSLVSLVSSLVSLVVSVVVVVVVLVVQDPDPVSNVVVCVVVVPSVVSSVVSNVSSVSSNVSSVCSVPVPVVVVVVVVVVVVVVVVVVVD